Protein AF-A0A5B0A550-F1 (afdb_monomer)

Solvent-accessible surface area (backbone atoms only — not comparable to full-atom values): 9489 Å² total; per-residue (Å²): 142,71,68,70,66,57,58,54,54,56,56,54,56,52,50,54,55,54,54,53,53,52,53,54,52,48,53,54,50,54,57,48,48,57,53,50,55,49,51,52,53,46,51,54,51,19,51,55,29,48,53,50,26,42,51,37,37,52,54,30,40,52,44,47,50,51,39,72,75,40,79,85,51,73,84,55,48,62,58,53,34,54,57,33,48,55,51,24,55,57,27,56,73,65,29,66,99,39,64,72,57,47,58,57,47,49,54,39,53,49,61,60,51,62,69,70,78,70,80,76,79,88,53,70,69,59,55,52,50,44,40,52,40,36,50,50,48,41,52,43,48,53,30,55,76,68,68,47,95,63,70,72,79,79,53,71,68,57,52,51,51,50,52,62,52,62,79,73,112

Mean predicted aligned error: 11.02 Å

Nearest PDB structures (foldseek):
  7ah0-assembly1_A  TM=6.872E-01  e=2.443E-01  synthetic construct

pLDDT: mean 78.81, std 17.05, range [38.19, 97.44]

Structure (mmCIF, N/CA/C/O backbone):
data_AF-A0A5B0A550-F1
#
_entry.id   AF-A0A5B0A550-F1
#
loop_
_atom_site.group_PDB
_atom_site.id
_atom_site.type_symbol
_atom_site.label_atom_id
_atom_site.label_alt_id
_atom_site.label_comp_id
_atom_site.label_asym_id
_atom_site.label_entity_id
_atom_site.label_seq_id
_atom_site.pdbx_PDB_ins_code
_atom_site.Cartn_x
_atom_site.Cartn_y
_atom_site.Cartn_z
_atom_site.occupancy
_atom_site.B_iso_or_equiv
_atom_site.auth_seq_id
_atom_site.auth_comp_id
_atom_site.auth_asym_id
_atom_site.auth_atom_id
_atom_site.pdbx_PDB_model_num
ATOM 1 N N . MET A 1 1 ? -41.814 17.651 70.305 1.00 48.84 1 MET A N 1
ATOM 2 C CA . MET A 1 1 ? -40.562 16.936 69.970 1.00 48.84 1 MET A CA 1
ATOM 3 C C . MET A 1 1 ? -40.967 15.713 69.176 1.00 48.84 1 MET A C 1
ATOM 5 O O . MET A 1 1 ? -41.550 14.860 69.817 1.00 48.84 1 MET A O 1
ATOM 9 N N . ASN A 1 2 ? -40.813 15.695 67.841 1.00 50.19 2 ASN A N 1
ATOM 10 C CA . ASN A 1 2 ? -40.713 14.474 67.004 1.00 50.19 2 ASN A CA 1
ATOM 11 C C . ASN A 1 2 ? -40.628 14.738 65.480 1.00 50.19 2 ASN A C 1
ATOM 13 O O . ASN A 1 2 ? -40.361 13.797 64.748 1.00 50.19 2 ASN A O 1
ATOM 17 N N . ASP A 1 3 ? -40.727 15.981 64.987 1.00 48.59 3 ASP A N 1
ATOM 18 C CA . ASP A 1 3 ? -40.627 16.231 63.528 1.00 48.59 3 ASP A CA 1
ATOM 19 C C . ASP A 1 3 ? -39.198 16.544 63.037 1.00 48.59 3 ASP A C 1
ATOM 21 O O . ASP A 1 3 ? -38.826 16.244 61.904 1.00 48.59 3 ASP A O 1
ATOM 25 N N . VAL A 1 4 ? -38.344 17.077 63.917 1.00 53.47 4 VAL A N 1
ATOM 26 C CA . VAL A 1 4 ? -36.964 17.487 63.579 1.00 53.47 4 VAL A CA 1
ATOM 27 C C . VAL A 1 4 ? -36.023 16.285 63.391 1.00 53.47 4 VAL A C 1
ATOM 29 O O . VAL A 1 4 ? -35.093 16.341 62.590 1.00 53.47 4 VAL A O 1
ATOM 32 N N . VAL A 1 5 ? -36.282 15.168 64.081 1.00 51.69 5 VAL A N 1
ATOM 33 C CA . VAL A 1 5 ? -35.451 13.949 64.000 1.00 51.69 5 VAL A CA 1
ATOM 34 C C . VAL A 1 5 ? -35.754 13.146 62.728 1.00 51.69 5 VAL A C 1
ATOM 36 O O . VAL A 1 5 ? -34.846 12.562 62.141 1.00 51.69 5 VAL A O 1
ATOM 39 N N . ALA A 1 6 ? -36.999 13.178 62.240 1.00 47.59 6 ALA A N 1
ATOM 40 C CA . ALA A 1 6 ? -37.381 12.527 60.987 1.00 47.59 6 ALA A CA 1
ATOM 41 C C . ALA A 1 6 ? -36.780 13.246 59.764 1.00 47.59 6 ALA A C 1
ATOM 43 O O . ALA A 1 6 ? -36.232 12.594 58.877 1.00 47.59 6 ALA A O 1
ATOM 44 N N . ALA A 1 7 ? -36.790 14.584 59.747 1.00 47.97 7 ALA A N 1
ATOM 45 C CA . ALA A 1 7 ? -36.219 15.375 58.653 1.00 47.97 7 ALA A CA 1
ATOM 46 C C . ALA A 1 7 ? -34.688 15.210 58.514 1.00 47.97 7 ALA A C 1
ATOM 48 O O . ALA A 1 7 ? -34.164 15.193 57.399 1.00 47.97 7 ALA A O 1
ATOM 49 N N . GLY A 1 8 ? -33.972 15.020 59.630 1.00 38.19 8 GLY A N 1
ATOM 50 C CA . GLY A 1 8 ? -32.523 14.787 59.630 1.00 38.19 8 GLY A CA 1
ATOM 51 C C . GLY A 1 8 ? -32.102 13.439 59.029 1.00 38.19 8 GLY A C 1
ATOM 52 O O . GLY A 1 8 ? -31.045 13.351 58.405 1.00 38.19 8 GLY A O 1
ATOM 53 N N . LEU A 1 9 ? -32.934 12.397 59.147 1.00 41.84 9 LEU A N 1
ATOM 54 C CA . LEU A 1 9 ? -32.617 11.057 58.637 1.00 41.84 9 LEU A CA 1
ATOM 55 C C . LEU A 1 9 ? -32.775 10.953 57.108 1.00 41.84 9 LEU A C 1
ATOM 57 O O . LEU A 1 9 ? -31.975 10.290 56.445 1.00 41.84 9 LEU A O 1
ATOM 61 N N . PHE A 1 10 ? -33.758 11.655 56.533 1.00 45.47 10 PHE A N 1
ATOM 62 C CA . PHE A 1 10 ? -33.956 11.710 55.078 1.00 45.47 10 PHE A CA 1
ATOM 63 C C . PHE A 1 10 ? -32.854 12.507 54.360 1.00 45.47 10 PHE A C 1
ATOM 65 O O . PHE A 1 10 ? -32.460 12.142 53.251 1.00 45.47 10 PHE A O 1
ATOM 72 N N . GLY A 1 11 ? -32.290 13.536 55.007 1.00 41.47 11 GLY A N 1
ATOM 73 C CA . GLY A 1 11 ? -31.162 14.304 54.464 1.00 41.47 11 GLY A CA 1
ATOM 74 C C . GLY A 1 11 ? -29.860 13.498 54.355 1.00 41.47 11 GLY A C 1
ATOM 75 O O . GLY A 1 11 ? -29.132 13.625 53.371 1.00 41.47 11 GLY A O 1
ATOM 76 N N . VAL A 1 12 ? -29.587 12.612 55.319 1.00 45.38 12 VAL A N 1
ATOM 77 C CA . VAL A 1 12 ? -28.375 11.770 55.323 1.00 45.38 12 VAL A CA 1
ATOM 78 C C . VAL A 1 12 ? -28.505 10.586 54.355 1.00 45.38 12 VAL A C 1
ATOM 80 O O . VAL A 1 12 ? -27.552 10.271 53.644 1.00 45.38 12 VAL A O 1
ATOM 83 N N . ALA A 1 13 ? -29.691 9.976 54.243 1.00 43.97 13 ALA A N 1
ATOM 84 C CA . ALA A 1 13 ? -29.942 8.897 53.282 1.00 43.97 13 ALA A CA 1
ATOM 85 C C . ALA A 1 13 ? -29.844 9.370 51.815 1.00 43.97 13 ALA A C 1
ATOM 87 O O . ALA A 1 13 ? -29.289 8.663 50.971 1.00 43.97 13 ALA A O 1
ATOM 88 N N . GLY A 1 14 ? -30.306 10.592 51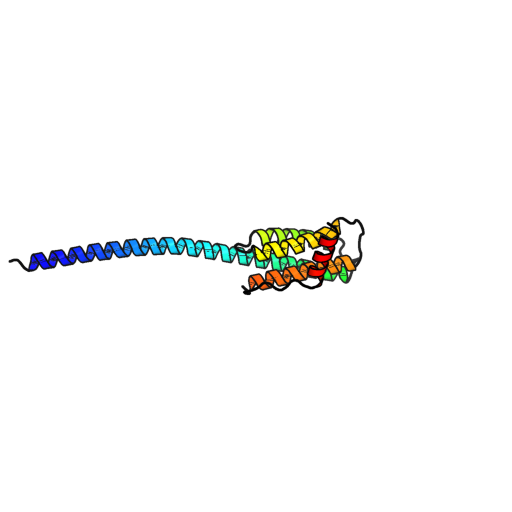.516 1.00 43.22 14 GLY A N 1
ATOM 89 C CA . GLY A 1 14 ? -30.155 11.207 50.192 1.00 43.22 14 GLY A CA 1
ATOM 90 C C . GLY A 1 14 ? -28.698 11.519 49.822 1.00 43.22 14 GLY A C 1
ATOM 91 O O . GLY A 1 14 ? -28.293 11.309 48.678 1.00 43.22 14 GLY A O 1
ATOM 92 N N . ALA A 1 15 ? -27.879 11.944 50.792 1.00 49.53 15 ALA A N 1
ATOM 93 C CA . ALA A 1 15 ? -26.464 12.252 50.572 1.00 49.53 15 ALA A CA 1
ATOM 94 C C . ALA A 1 15 ? -25.610 11.000 50.283 1.00 49.53 15 ALA A C 1
ATOM 96 O O . ALA A 1 15 ? -24.727 11.038 49.426 1.00 49.53 15 ALA A O 1
ATOM 97 N N . VAL A 1 16 ? -25.903 9.869 50.937 1.00 49.09 16 VAL A N 1
ATOM 98 C CA . VAL A 1 16 ? -25.191 8.595 50.711 1.00 49.09 16 VAL A CA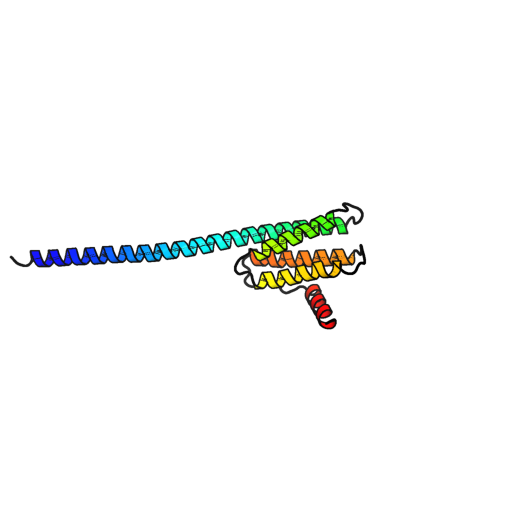 1
ATOM 99 C C . VAL A 1 16 ? -25.537 7.987 49.344 1.00 49.09 16 VAL A C 1
ATOM 101 O O . VAL A 1 16 ? -24.646 7.502 48.644 1.0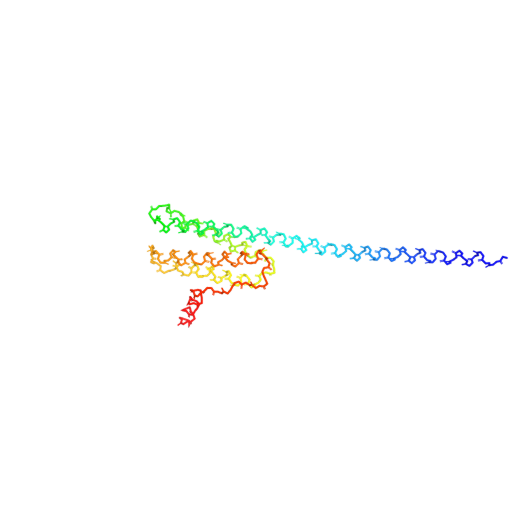0 49.09 16 VAL A O 1
ATOM 104 N N . LEU A 1 17 ? -26.800 8.075 48.910 1.00 47.72 17 LEU A N 1
ATOM 105 C CA . LEU A 1 17 ? -27.216 7.631 47.572 1.00 47.72 17 LEU A CA 1
ATOM 106 C C . LEU A 1 17 ? -26.649 8.527 46.453 1.00 47.72 17 LEU A C 1
ATOM 108 O O . LEU A 1 17 ? -26.235 8.015 45.412 1.00 47.72 17 LEU A O 1
ATOM 112 N N . GLY A 1 18 ? -26.545 9.842 46.681 1.00 48.12 18 GLY A N 1
ATOM 113 C CA . GLY A 1 18 ? -25.917 10.783 45.744 1.00 48.12 18 GLY A CA 1
ATOM 114 C C . GLY A 1 18 ? -24.403 10.579 45.579 1.00 48.12 18 GLY A C 1
ATOM 115 O O . GLY A 1 18 ? -23.890 10.636 44.457 1.00 48.12 18 GLY A O 1
ATOM 116 N N . ALA A 1 19 ? -23.690 10.274 46.670 1.00 48.78 19 ALA A N 1
ATOM 117 C CA . ALA A 1 19 ? -22.255 9.970 46.645 1.00 48.78 19 ALA A CA 1
ATOM 118 C C . ALA A 1 19 ? -21.946 8.593 46.019 1.00 48.78 19 ALA A C 1
ATOM 120 O O . ALA A 1 19 ? -20.962 8.440 45.297 1.00 48.78 19 ALA A O 1
ATOM 121 N N . GLY A 1 20 ? -22.803 7.588 46.234 1.00 45.81 20 GLY A N 1
ATOM 122 C CA . GLY A 1 20 ? -22.639 6.260 45.630 1.00 45.81 20 GLY A CA 1
ATOM 123 C C . GLY A 1 20 ? -22.806 6.263 44.105 1.00 45.81 20 GLY A C 1
ATOM 124 O O . GLY A 1 20 ? -22.021 5.635 43.391 1.00 45.81 20 GLY A O 1
ATOM 125 N N . LEU A 1 21 ? -23.778 7.021 43.583 1.00 50.12 21 LEU A N 1
ATOM 126 C CA . LEU A 1 21 ? -24.025 7.137 42.139 1.00 50.12 21 LEU A CA 1
ATOM 127 C C . LEU A 1 21 ? -22.905 7.879 41.391 1.00 50.12 21 LEU A C 1
ATOM 129 O O . LEU A 1 21 ? -22.571 7.503 40.266 1.00 50.12 21 LEU A O 1
ATOM 133 N N . THR A 1 22 ? -22.275 8.882 42.008 1.00 56.75 22 THR A N 1
ATOM 134 C CA . THR A 1 22 ? -21.139 9.607 41.405 1.00 56.75 22 THR A CA 1
ATOM 135 C C . THR A 1 22 ? -19.883 8.741 41.307 1.00 56.75 22 THR A C 1
ATOM 137 O O . THR A 1 22 ? -19.179 8.802 40.298 1.00 56.75 22 THR A O 1
ATOM 140 N N . VAL A 1 23 ? -19.631 7.865 42.285 1.00 57.31 23 VAL A N 1
ATOM 141 C CA . VAL A 1 23 ? -18.500 6.920 42.235 1.00 57.31 23 VAL A CA 1
ATOM 142 C C . VAL A 1 23 ? -18.707 5.856 41.151 1.00 57.31 23 VAL A C 1
ATOM 144 O O . VAL A 1 23 ? -17.784 5.570 40.387 1.00 57.31 23 VAL A O 1
ATOM 147 N N . VAL A 1 24 ? -19.919 5.306 41.010 1.00 55.22 24 VAL A N 1
ATOM 148 C CA . VAL A 1 24 ? -20.226 4.318 39.956 1.00 55.22 24 VAL A CA 1
ATOM 149 C C . VAL A 1 24 ? -20.176 4.953 38.561 1.00 55.22 24 VAL A C 1
ATOM 151 O O . VAL A 1 24 ? -19.574 4.374 37.653 1.00 55.22 24 VAL A O 1
ATOM 154 N N . GLY A 1 25 ? -20.722 6.163 38.396 1.00 55.97 25 GLY A N 1
ATOM 155 C CA . GLY A 1 25 ? -20.625 6.927 37.148 1.00 55.97 25 GLY A CA 1
ATOM 156 C C . GLY A 1 25 ? -19.174 7.221 36.755 1.00 55.97 25 GLY A C 1
ATOM 157 O O . GLY A 1 25 ? -18.780 6.965 35.617 1.00 55.97 25 GLY A O 1
ATOM 158 N N . GLY A 1 26 ? -18.348 7.640 37.720 1.00 58.12 26 GLY A N 1
ATOM 159 C CA . GLY A 1 26 ? -16.919 7.880 37.518 1.00 58.12 26 GLY A CA 1
ATOM 160 C C . GLY A 1 26 ? -16.154 6.629 37.081 1.00 58.12 26 GLY A C 1
ATOM 161 O O . GLY A 1 26 ? -15.371 6.696 36.140 1.00 58.12 26 GLY A O 1
ATOM 162 N N . VAL A 1 27 ? -16.413 5.462 37.683 1.00 59.69 27 VAL A N 1
ATOM 163 C CA . VAL A 1 27 ? -15.739 4.198 37.318 1.00 59.69 27 VAL A CA 1
ATOM 164 C C . VAL A 1 27 ? -16.136 3.711 35.920 1.00 59.69 27 VAL A C 1
ATOM 166 O O . VAL A 1 27 ? -15.282 3.218 35.177 1.00 59.69 27 VAL A O 1
ATOM 169 N N . VAL A 1 28 ? -17.406 3.855 35.530 1.00 60.75 28 VAL A N 1
ATOM 170 C CA . VAL A 1 28 ? -17.873 3.508 34.175 1.00 60.75 28 VAL A CA 1
ATOM 171 C C . VAL A 1 28 ? -17.258 4.449 33.138 1.00 60.75 28 VAL A C 1
ATOM 173 O O . VAL A 1 28 ? -16.761 3.990 32.107 1.00 60.75 28 VAL A O 1
ATOM 176 N N . GLN A 1 29 ? -17.201 5.746 33.440 1.00 57.72 29 GLN A N 1
ATOM 177 C CA . GLN A 1 29 ? -16.613 6.757 32.566 1.00 57.72 29 GLN A CA 1
ATOM 178 C C . GLN A 1 29 ? -15.091 6.583 32.428 1.00 57.72 29 GLN A C 1
ATOM 180 O O . GLN A 1 29 ? -14.575 6.613 31.313 1.00 57.72 29 GLN A O 1
ATOM 185 N N . TYR A 1 30 ? -14.379 6.277 33.517 1.00 59.88 30 TYR A N 1
ATOM 186 C CA . TYR A 1 30 ? -12.932 6.018 33.501 1.00 59.88 30 TYR A CA 1
ATOM 187 C C . TYR A 1 30 ? -12.581 4.743 32.715 1.00 59.88 30 TYR A C 1
ATOM 189 O O . TYR A 1 30 ? -11.615 4.705 31.950 1.00 59.88 30 TYR A O 1
ATOM 197 N N . ARG A 1 31 ? -13.404 3.690 32.839 1.00 63.88 31 ARG A N 1
ATOM 198 C CA . ARG A 1 31 ? -13.250 2.451 32.054 1.00 63.88 31 ARG A CA 1
ATOM 199 C C . ARG A 1 31 ? -13.569 2.649 30.571 1.00 63.88 31 ARG A C 1
ATOM 201 O O . ARG A 1 31 ? -12.919 2.024 29.733 1.00 63.88 31 ARG A O 1
ATOM 208 N N . GLY A 1 32 ? -14.533 3.509 30.242 1.00 63.62 32 GLY A N 1
ATOM 209 C CA . GLY A 1 32 ? -14.847 3.898 28.865 1.00 63.62 32 GLY A CA 1
ATOM 210 C C . GLY A 1 32 ? -13.723 4.709 28.216 1.00 63.62 32 GLY A C 1
ATOM 211 O O . GLY A 1 32 ? -13.292 4.384 27.110 1.00 63.62 32 GLY A O 1
ATOM 212 N N . GLN A 1 33 ? -13.175 5.687 28.942 1.00 68.06 33 GLN A N 1
ATOM 213 C CA . GLN A 1 33 ? -12.071 6.534 28.476 1.00 68.06 33 GLN A CA 1
ATOM 214 C C . GLN A 1 33 ? -10.809 5.728 28.152 1.00 68.06 33 GLN A C 1
ATOM 216 O O . GLN A 1 33 ? -10.179 5.968 27.126 1.00 68.06 33 GLN A O 1
ATOM 221 N N . GLY A 1 34 ? -10.467 4.719 28.961 1.00 70.56 34 GLY A N 1
ATOM 222 C CA . GLY A 1 34 ? -9.321 3.849 28.674 1.00 70.56 34 GLY A CA 1
ATOM 223 C C . GLY A 1 34 ? -9.460 3.056 27.366 1.00 70.56 34 GLY A C 1
ATOM 224 O O . GLY A 1 34 ? -8.478 2.869 26.646 1.00 70.56 34 GLY A O 1
ATOM 225 N N . LYS A 1 35 ? -10.680 2.615 27.024 1.00 74.50 35 LYS A N 1
ATOM 226 C CA . LYS A 1 35 ? -10.958 1.912 25.759 1.00 74.50 35 LYS A CA 1
ATOM 227 C C . LYS A 1 35 ? -10.916 2.860 24.563 1.00 74.50 35 LYS A C 1
ATOM 229 O O . LYS A 1 35 ? -10.287 2.520 23.566 1.00 74.50 35 LYS A O 1
ATOM 234 N N . MET A 1 36 ? -11.516 4.044 24.688 1.00 74.12 36 MET A N 1
ATOM 235 C CA . MET A 1 36 ? -11.479 5.078 23.648 1.00 74.12 36 MET A CA 1
ATOM 236 C C . MET A 1 36 ? -10.046 5.541 23.370 1.00 74.12 36 MET A C 1
ATOM 238 O O . MET A 1 36 ? -9.629 5.537 22.221 1.00 74.12 36 MET A O 1
ATOM 242 N N . ALA A 1 37 ? -9.246 5.801 24.408 1.00 80.69 37 ALA A N 1
ATOM 243 C CA . ALA A 1 37 ? -7.844 6.186 24.246 1.00 80.69 37 ALA A CA 1
ATOM 244 C C . ALA A 1 37 ? -6.999 5.084 23.585 1.00 80.69 37 ALA A C 1
ATOM 246 O O . ALA A 1 37 ? -6.050 5.373 22.860 1.00 80.69 37 ALA A O 1
ATOM 247 N N . LYS A 1 38 ? -7.311 3.802 23.826 1.00 81.56 38 LYS A N 1
ATOM 248 C CA . LYS A 1 38 ? -6.644 2.694 23.129 1.00 81.56 38 LYS A CA 1
ATOM 249 C C . LYS A 1 38 ? -7.046 2.641 21.654 1.00 81.56 38 LYS A C 1
ATOM 251 O O . LYS A 1 38 ? -6.156 2.477 20.824 1.00 81.56 38 LYS A O 1
ATOM 256 N N . ALA A 1 39 ? -8.335 2.790 21.353 1.00 79.56 39 ALA A N 1
ATOM 257 C CA . ALA A 1 39 ? -8.849 2.807 19.985 1.00 79.56 39 ALA A CA 1
ATOM 258 C C . ALA A 1 39 ? -8.272 3.986 19.187 1.00 79.56 39 ALA A C 1
ATOM 260 O O . ALA A 1 39 ? -7.731 3.783 18.109 1.00 79.56 39 ALA A O 1
ATOM 261 N N . GLU A 1 40 ? -8.257 5.186 19.766 1.00 83.06 40 GLU A N 1
ATOM 262 C CA . GLU A 1 40 ? -7.661 6.382 19.162 1.00 83.06 40 GLU A CA 1
ATOM 263 C C . GLU A 1 40 ? -6.159 6.197 18.903 1.00 83.06 40 GLU A C 1
ATOM 265 O O . GLU A 1 40 ? -5.664 6.474 17.816 1.00 83.06 40 GLU A O 1
ATOM 270 N N . ARG A 1 41 ? -5.414 5.629 19.862 1.00 82.31 41 ARG A N 1
ATOM 271 C CA . ARG A 1 41 ? -3.993 5.301 19.648 1.00 82.31 41 ARG A CA 1
ATOM 272 C C . ARG A 1 41 ? -3.788 4.269 18.540 1.00 82.31 41 ARG A C 1
ATOM 274 O O . ARG A 1 41 ? -2.750 4.307 17.885 1.00 82.31 41 ARG A O 1
ATOM 281 N N . GLN A 1 42 ? -4.702 3.313 18.385 1.00 85.50 42 GLN A N 1
ATOM 282 C CA . GLN A 1 42 ? -4.636 2.316 17.318 1.00 85.50 42 GLN A CA 1
ATOM 283 C C . GLN A 1 42 ? -4.936 2.950 15.959 1.00 85.50 42 GLN A C 1
ATOM 285 O O . GLN A 1 42 ? -4.155 2.718 15.040 1.00 85.50 42 GLN A O 1
ATOM 290 N N . ASP A 1 43 ? -5.962 3.798 15.865 1.00 84.25 43 ASP A N 1
ATOM 291 C CA . ASP A 1 43 ? -6.299 4.546 14.646 1.00 84.25 43 ASP A CA 1
ATOM 292 C C . ASP A 1 43 ? -5.127 5.426 14.201 1.00 84.25 43 ASP A C 1
ATOM 294 O O . ASP A 1 43 ? -4.620 5.276 13.091 1.00 84.25 43 ASP A O 1
ATOM 298 N N . THR A 1 44 ? -4.582 6.244 15.109 1.00 87.56 44 THR A N 1
ATOM 299 C CA . THR A 1 44 ? -3.430 7.106 14.808 1.00 87.56 44 THR A CA 1
ATOM 300 C C . THR A 1 44 ? -2.227 6.298 14.327 1.00 87.56 44 THR A C 1
ATOM 302 O O . THR A 1 44 ? -1.596 6.655 13.335 1.00 87.56 44 THR A O 1
ATOM 305 N N . ARG A 1 45 ? -1.909 5.173 14.985 1.00 85.50 45 ARG A N 1
A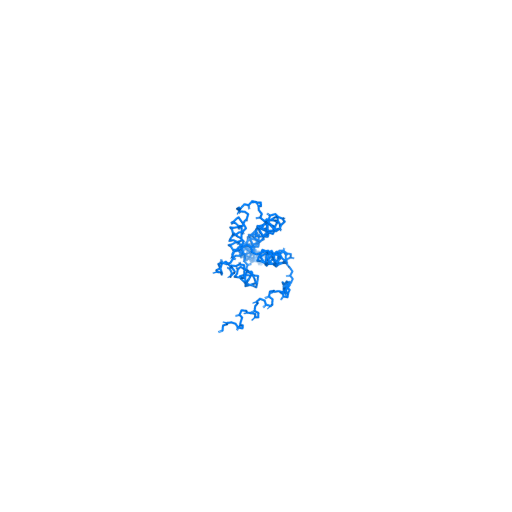TOM 306 C CA . ARG A 1 45 ? -0.816 4.287 14.542 1.00 85.50 45 ARG A CA 1
ATOM 307 C C . ARG A 1 45 ? -1.091 3.688 13.164 1.00 85.50 45 ARG A C 1
ATOM 309 O O . ARG A 1 45 ? -0.165 3.601 12.363 1.00 85.50 45 ARG A O 1
ATOM 316 N N . GLY A 1 46 ? -2.335 3.290 12.902 1.00 88.25 46 GLY A N 1
ATOM 317 C CA . GLY A 1 46 ? -2.781 2.772 11.613 1.00 88.25 46 GLY A CA 1
ATOM 318 C C . GLY A 1 46 ? -2.612 3.789 10.493 1.00 88.25 46 GLY A C 1
ATOM 319 O O . GLY A 1 46 ? -1.980 3.481 9.485 1.00 88.25 46 GLY A O 1
ATOM 320 N N . LYS A 1 47 ? -3.086 5.019 10.707 1.00 91.44 47 LYS A N 1
ATOM 321 C CA . LYS A 1 47 ? -2.967 6.126 9.751 1.00 91.44 47 LYS A CA 1
ATOM 322 C C . LYS A 1 47 ? -1.513 6.480 9.475 1.00 91.44 47 LYS A C 1
ATOM 324 O O . LYS A 1 47 ? -1.112 6.491 8.318 1.00 91.44 47 LYS A O 1
ATOM 329 N N . THR A 1 48 ? -0.680 6.623 10.509 1.00 93.12 48 THR A N 1
ATOM 330 C CA . THR A 1 48 ? 0.762 6.868 10.325 1.00 93.12 48 THR A CA 1
ATOM 331 C C . THR A 1 48 ? 1.452 5.740 9.547 1.00 93.12 48 THR A C 1
ATOM 333 O O . THR A 1 48 ? 2.295 6.002 8.687 1.00 93.12 48 THR A O 1
ATOM 336 N N . ALA A 1 49 ? 1.112 4.476 9.821 1.00 93.00 49 ALA A N 1
ATOM 337 C CA . ALA A 1 49 ? 1.655 3.344 9.071 1.00 93.00 49 ALA A CA 1
ATOM 338 C C . ALA A 1 49 ? 1.198 3.359 7.603 1.00 93.00 49 ALA A C 1
ATOM 340 O O . ALA A 1 49 ? 2.020 3.152 6.709 1.00 93.00 49 ALA A O 1
ATOM 341 N N . GLY A 1 50 ? -0.080 3.653 7.354 1.00 94.62 50 GLY A N 1
ATOM 342 C CA . GLY A 1 50 ? -0.642 3.780 6.011 1.00 94.62 50 GLY A CA 1
ATOM 343 C C . GLY A 1 50 ? -0.031 4.936 5.216 1.00 94.62 50 GLY A C 1
ATOM 344 O O . GLY A 1 50 ? 0.354 4.738 4.068 1.00 94.62 50 GLY A O 1
ATOM 345 N N . GLU A 1 51 ? 0.140 6.114 5.820 1.00 95.50 51 GLU A N 1
ATOM 346 C CA . GLU A 1 51 ? 0.791 7.278 5.200 1.00 95.50 51 GLU A CA 1
ATOM 347 C C . GLU A 1 51 ? 2.240 6.975 4.816 1.00 95.50 51 GLU A C 1
ATOM 349 O O . GLU A 1 51 ? 2.684 7.282 3.708 1.00 95.50 51 GLU A O 1
ATOM 354 N N . LYS A 1 52 ? 2.983 6.314 5.712 1.00 94.75 52 LYS A N 1
ATOM 355 C CA . LYS A 1 52 ? 4.348 5.872 5.423 1.00 94.75 52 LYS A CA 1
ATOM 356 C C . LYS A 1 52 ? 4.379 4.882 4.257 1.00 94.75 52 LYS A C 1
ATOM 358 O O . LYS A 1 52 ? 5.176 5.056 3.339 1.00 94.75 52 LYS A O 1
ATOM 363 N N . ALA A 1 53 ? 3.500 3.880 4.273 1.00 95.75 53 ALA A N 1
ATOM 364 C CA . ALA A 1 53 ? 3.382 2.900 3.196 1.00 95.75 53 ALA A CA 1
ATOM 365 C C . ALA A 1 53 ? 3.037 3.571 1.854 1.00 95.75 53 ALA A C 1
ATOM 367 O O . ALA A 1 53 ? 3.621 3.245 0.821 1.00 95.75 53 ALA A O 1
ATOM 368 N N . LEU A 1 54 ? 2.134 4.554 1.867 1.00 96.19 54 LEU A N 1
ATOM 369 C CA . LEU A 1 54 ? 1.764 5.328 0.686 1.00 96.19 54 LEU A CA 1
ATOM 370 C C . LEU A 1 54 ? 2.958 6.124 0.135 1.00 96.19 54 LEU A C 1
ATOM 372 O O . LEU A 1 54 ? 3.205 6.097 -1.071 1.00 96.19 54 LEU A O 1
ATOM 376 N N . ASN A 1 55 ? 3.732 6.777 1.003 1.00 95.44 55 ASN A N 1
ATOM 377 C CA . ASN A 1 55 ? 4.932 7.518 0.604 1.00 95.44 55 ASN A CA 1
ATOM 378 C C . ASN A 1 55 ? 6.011 6.603 0.003 1.00 95.44 55 ASN A C 1
ATOM 380 O O . ASN A 1 55 ? 6.616 6.943 -1.019 1.00 95.44 55 ASN A O 1
ATOM 384 N N . ASP A 1 56 ? 6.222 5.422 0.588 1.00 93.62 56 ASP A N 1
ATOM 385 C CA . ASP A 1 56 ? 7.162 4.427 0.065 1.00 93.62 56 ASP A CA 1
ATOM 386 C C . ASP A 1 56 ? 6.709 3.906 -1.318 1.00 93.62 56 ASP A C 1
ATOM 388 O O . ASP A 1 56 ? 7.529 3.768 -2.234 1.00 93.62 56 ASP A O 1
ATOM 392 N N . LEU A 1 57 ? 5.402 3.696 -1.535 1.00 95.12 57 LEU A N 1
ATOM 393 C CA . LEU A 1 57 ? 4.858 3.339 -2.854 1.00 95.12 57 LEU A CA 1
ATOM 394 C C . LEU A 1 57 ? 5.008 4.459 -3.887 1.00 95.12 57 LEU A C 1
ATOM 396 O O . LEU A 1 57 ? 5.371 4.184 -5.030 1.00 95.12 57 LEU A O 1
ATOM 400 N N . ILE A 1 58 ? 4.748 5.713 -3.513 1.00 94.62 58 ILE A N 1
ATOM 401 C CA . ILE A 1 58 ? 4.927 6.872 -4.400 1.00 94.62 58 ILE A CA 1
ATOM 402 C C . ILE A 1 58 ? 6.392 6.986 -4.826 1.00 94.62 58 ILE A C 1
ATOM 404 O O . ILE A 1 58 ? 6.682 7.076 -6.017 1.00 94.62 58 ILE A O 1
ATOM 408 N N . THR A 1 59 ? 7.313 6.865 -3.871 1.00 90.94 59 THR A N 1
ATOM 409 C CA . THR A 1 59 ? 8.756 6.855 -4.143 1.00 90.94 59 THR A CA 1
ATOM 410 C C . THR A 1 59 ? 9.129 5.715 -5.092 1.00 90.94 59 THR A C 1
ATOM 412 O O . THR A 1 59 ? 9.879 5.908 -6.046 1.00 90.94 59 THR A O 1
ATOM 415 N N . THR A 1 60 ? 8.564 4.524 -4.878 1.00 91.25 60 THR A N 1
ATOM 416 C CA . THR A 1 60 ? 8.773 3.363 -5.754 1.00 91.25 60 THR A CA 1
ATOM 417 C C . THR A 1 60 ? 8.259 3.624 -7.170 1.00 91.25 60 THR A C 1
ATOM 419 O O . THR A 1 60 ? 8.951 3.329 -8.143 1.00 91.25 60 THR A O 1
ATOM 422 N N . ARG A 1 61 ? 7.059 4.201 -7.308 1.00 93.56 61 ARG A N 1
ATOM 423 C CA . ARG A 1 61 ? 6.460 4.573 -8.597 1.00 93.56 61 ARG A CA 1
ATOM 424 C C . ARG A 1 61 ? 7.365 5.526 -9.365 1.00 93.56 61 ARG A C 1
ATOM 426 O O . ARG A 1 61 ? 7.550 5.344 -10.565 1.00 93.56 61 ARG A O 1
ATOM 433 N N . ASP A 1 62 ? 7.890 6.537 -8.687 1.00 91.56 62 ASP A N 1
ATOM 434 C CA . ASP A 1 62 ? 8.683 7.583 -9.324 1.00 91.56 62 ASP A CA 1
ATOM 435 C C . ASP A 1 62 ? 10.044 7.035 -9.779 1.00 91.56 62 ASP A C 1
ATOM 437 O O . ASP A 1 62 ? 10.404 7.230 -10.937 1.00 91.56 62 ASP A O 1
ATOM 441 N N . LYS A 1 63 ? 10.694 6.186 -8.970 1.00 87.56 63 LYS A N 1
ATOM 442 C CA . LYS A 1 63 ? 11.898 5.435 -9.383 1.00 87.56 63 LYS A CA 1
ATOM 443 C C . LYS A 1 63 ? 11.648 4.499 -10.566 1.00 87.56 63 LYS A C 1
ATOM 445 O O . LYS A 1 63 ? 12.474 4.391 -11.465 1.00 87.56 63 LYS A O 1
ATOM 450 N N . LEU A 1 64 ? 10.502 3.811 -10.592 1.00 87.75 64 LEU A N 1
ATOM 451 C CA . LEU A 1 64 ? 10.134 2.950 -11.722 1.00 87.75 64 LEU A CA 1
ATOM 452 C C . LEU A 1 64 ? 9.885 3.758 -13.002 1.00 87.75 64 LEU A C 1
ATOM 454 O O . LEU A 1 64 ? 10.219 3.285 -14.084 1.00 87.75 64 LEU A O 1
ATOM 458 N N . LYS A 1 65 ? 9.304 4.960 -12.895 1.00 90.12 65 LYS A N 1
ATOM 459 C CA . LYS A 1 65 ? 9.120 5.868 -14.037 1.00 90.12 65 LYS A CA 1
ATOM 460 C C . LYS A 1 65 ? 10.447 6.399 -14.561 1.00 90.12 65 LYS A C 1
ATOM 462 O O . LYS A 1 65 ? 10.627 6.430 -15.771 1.00 90.12 65 LYS A O 1
ATOM 467 N N . GLU A 1 66 ? 11.346 6.793 -13.666 1.00 87.25 66 GLU A N 1
ATOM 468 C CA . GLU A 1 66 ? 12.693 7.244 -14.014 1.00 87.25 66 GLU A CA 1
ATOM 469 C C . GLU A 1 66 ? 13.459 6.145 -14.753 1.00 87.25 66 GLU A C 1
ATOM 471 O O . GLU A 1 66 ? 13.916 6.362 -15.870 1.00 87.25 66 GLU A O 1
ATOM 476 N N . TYR A 1 67 ? 13.458 4.924 -14.214 1.00 83.69 67 TYR A N 1
ATOM 477 C CA . TYR A 1 67 ? 14.059 3.769 -14.880 1.00 83.69 67 TYR A CA 1
ATOM 478 C C . TYR A 1 67 ? 13.428 3.466 -16.251 1.00 83.69 67 TYR A C 1
ATOM 480 O O . TYR A 1 67 ? 14.115 3.089 -17.192 1.00 83.69 67 TYR A O 1
ATOM 488 N N . LEU A 1 68 ? 12.104 3.594 -16.387 1.00 84.75 68 LEU A N 1
ATOM 489 C CA . LEU A 1 68 ? 11.429 3.398 -17.676 1.00 84.75 68 LEU A CA 1
ATOM 490 C C . LEU A 1 68 ? 11.801 4.469 -18.711 1.00 84.75 68 LEU A C 1
ATOM 492 O O . LEU A 1 68 ? 11.719 4.187 -19.906 1.00 84.75 68 LEU A O 1
ATOM 496 N N . ALA A 1 69 ? 12.155 5.675 -18.264 1.00 87.56 69 ALA A N 1
ATOM 497 C CA . ALA A 1 69 ? 12.600 6.764 -19.124 1.00 87.56 69 ALA A CA 1
ATOM 498 C C . ALA A 1 69 ? 14.076 6.614 -19.524 1.00 87.56 69 ALA A C 1
ATOM 500 O O . ALA A 1 69 ? 14.414 6.900 -20.670 1.00 87.56 69 ALA A O 1
ATOM 501 N N . ASP A 1 70 ? 14.919 6.130 -18.609 1.00 86.56 70 ASP A N 1
ATOM 502 C CA . ASP A 1 70 ? 16.342 5.871 -18.836 1.00 86.56 70 ASP A CA 1
ATOM 503 C C . ASP A 1 70 ? 16.781 4.527 -18.211 1.00 86.56 70 ASP A C 1
ATOM 505 O O . ASP A 1 70 ? 17.247 4.479 -17.066 1.00 86.56 70 ASP A O 1
ATOM 509 N N . PRO A 1 71 ? 16.627 3.403 -18.942 1.00 78.62 71 PRO A N 1
ATOM 510 C CA . PRO A 1 71 ? 16.969 2.072 -18.434 1.00 78.62 71 PRO A CA 1
ATOM 511 C C . PRO A 1 71 ? 18.467 1.839 -18.200 1.00 78.62 71 PRO A C 1
ATOM 513 O O . PRO A 1 71 ? 18.817 0.904 -17.470 1.00 78.62 71 PRO A O 1
ATOM 516 N N . ASP A 1 72 ? 19.323 2.646 -18.837 1.00 80.94 72 ASP A N 1
ATOM 517 C CA . ASP A 1 72 ? 20.785 2.607 -18.709 1.00 80.94 72 ASP A CA 1
ATOM 518 C C . ASP A 1 72 ? 21.299 3.551 -17.603 1.00 80.94 72 ASP A C 1
ATOM 520 O O . ASP A 1 72 ? 22.503 3.586 -17.337 1.00 80.94 72 ASP A O 1
ATOM 524 N N . GLY A 1 73 ? 20.385 4.278 -16.946 1.00 79.00 73 GLY A N 1
ATOM 525 C CA . GLY A 1 73 ? 20.638 5.154 -15.806 1.00 79.00 73 GLY A CA 1
A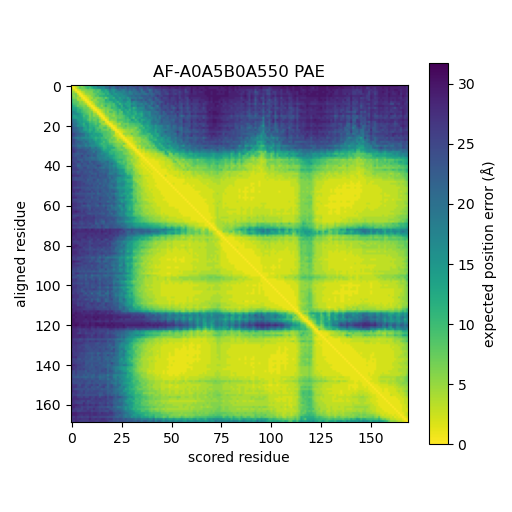TOM 526 C C . GLY A 1 73 ? 20.994 4.396 -14.521 1.00 79.00 73 GLY A C 1
ATOM 527 O O . GLY A 1 73 ? 21.775 3.445 -14.526 1.00 79.00 73 GLY A O 1
ATOM 528 N N . GLU A 1 74 ? 20.458 4.825 -13.374 1.00 76.44 74 GLU A N 1
ATOM 529 C CA . GLU A 1 74 ? 20.892 4.319 -12.064 1.00 76.44 74 GLU A CA 1
ATOM 530 C C . GLU A 1 74 ? 20.668 2.792 -11.906 1.00 76.44 74 GLU A C 1
ATOM 532 O O . GLU A 1 74 ? 19.525 2.345 -11.742 1.00 76.44 74 GLU A O 1
ATOM 537 N N . PRO A 1 75 ? 21.740 1.964 -11.876 1.00 68.69 75 PRO A N 1
ATOM 538 C CA . PRO A 1 75 ? 21.616 0.499 -11.887 1.00 68.69 75 PRO A CA 1
ATOM 539 C C . PRO A 1 75 ? 20.898 -0.060 -10.650 1.00 68.69 75 PRO A C 1
ATOM 541 O O . PRO A 1 75 ? 20.317 -1.149 -10.685 1.00 68.69 75 PRO A O 1
ATOM 544 N N . ASP A 1 76 ? 20.924 0.703 -9.557 1.00 79.69 76 ASP A N 1
ATOM 545 C CA . ASP A 1 76 ? 20.406 0.322 -8.247 1.00 79.69 76 ASP A CA 1
ATOM 546 C C . ASP A 1 76 ? 18.941 0.722 -8.017 1.00 79.69 76 ASP A C 1
ATOM 548 O O . ASP A 1 76 ? 18.335 0.245 -7.051 1.00 79.69 76 ASP A O 1
ATOM 552 N N . ALA A 1 77 ? 18.330 1.518 -8.905 1.00 75.19 77 ALA A N 1
ATOM 553 C CA . ALA A 1 77 ? 16.935 1.958 -8.773 1.00 75.19 77 ALA A CA 1
ATOM 554 C C . ALA A 1 77 ? 15.972 0.770 -8.596 1.00 75.19 77 ALA A C 1
ATOM 556 O O . ALA A 1 77 ? 15.031 0.810 -7.798 1.00 75.19 77 ALA A O 1
ATOM 557 N N . TRP A 1 78 ? 16.270 -0.338 -9.278 1.00 73.25 78 TRP A N 1
ATOM 558 C CA . TRP A 1 78 ? 15.541 -1.596 -9.165 1.00 73.25 78 TRP A CA 1
ATOM 559 C C . TRP A 1 78 ? 15.596 -2.206 -7.755 1.00 73.25 78 TRP A C 1
ATOM 561 O O . TRP A 1 78 ? 14.564 -2.583 -7.191 1.00 73.25 78 TRP A O 1
ATOM 571 N N . ARG A 1 79 ? 16.796 -2.308 -7.175 1.00 80.69 79 ARG A N 1
ATOM 572 C CA . ARG A 1 79 ? 16.995 -2.865 -5.831 1.00 80.69 79 ARG A CA 1
ATOM 573 C C . ARG A 1 79 ? 16.282 -2.006 -4.793 1.00 80.69 79 ARG A C 1
ATOM 575 O O . ARG A 1 79 ? 15.539 -2.530 -3.968 1.00 80.69 79 ARG A O 1
ATOM 582 N N . GLN A 1 80 ? 16.429 -0.689 -4.913 1.00 83.75 80 GLN A N 1
ATOM 583 C CA . GLN A 1 80 ? 15.786 0.275 -4.026 1.00 83.75 80 GLN A CA 1
ATOM 584 C C . GLN A 1 80 ? 14.248 0.204 -4.105 1.00 83.75 80 GLN A C 1
ATOM 586 O O . GLN A 1 80 ? 13.581 0.311 -3.078 1.00 83.75 80 GLN A O 1
ATOM 591 N N . ALA A 1 81 ? 13.673 -0.018 -5.295 1.00 84.00 81 ALA A N 1
ATOM 592 C CA . ALA A 1 81 ? 12.233 -0.229 -5.474 1.00 84.00 81 ALA A CA 1
ATOM 593 C C . ALA A 1 81 ? 11.737 -1.522 -4.797 1.00 84.00 81 ALA A C 1
ATOM 595 O O . ALA A 1 81 ? 10.672 -1.540 -4.182 1.00 84.00 81 ALA A O 1
ATOM 596 N N . GLY A 1 82 ? 12.515 -2.607 -4.881 1.00 83.19 82 GLY A N 1
ATOM 597 C CA . GLY A 1 82 ? 12.227 -3.850 -4.161 1.00 83.19 82 GLY A CA 1
ATOM 598 C C . GLY A 1 82 ? 12.260 -3.674 -2.640 1.00 83.19 82 GLY A C 1
ATOM 599 O O . GLY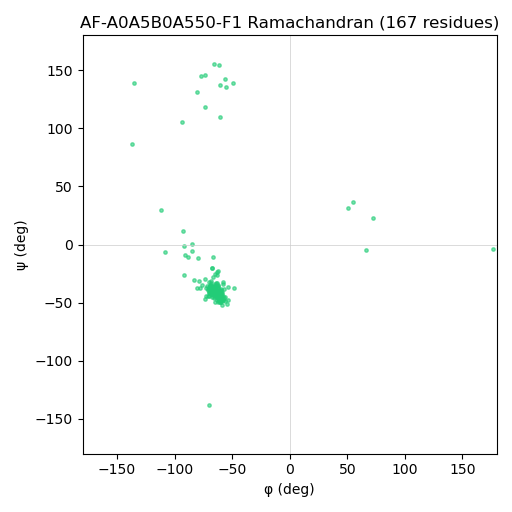 A 1 82 ? 11.318 -4.067 -1.958 1.00 83.19 82 GLY A O 1
ATOM 600 N N . GLU A 1 83 ? 13.305 -3.033 -2.112 1.00 86.88 83 GLU A N 1
ATOM 601 C CA . GLU A 1 83 ? 13.440 -2.752 -0.675 1.00 86.88 83 GLU A CA 1
ATOM 602 C C . GLU A 1 83 ? 12.315 -1.853 -0.146 1.00 86.88 83 GLU A C 1
ATOM 604 O O . GLU A 1 83 ? 11.813 -2.073 0.957 1.00 86.88 83 GLU A O 1
ATOM 609 N N . ALA A 1 84 ? 11.896 -0.852 -0.926 1.00 87.44 84 ALA A N 1
ATOM 610 C CA . ALA A 1 84 ? 10.767 0.003 -0.575 1.00 87.44 84 ALA A CA 1
ATOM 611 C C . ALA A 1 84 ? 9.464 -0.802 -0.473 1.00 87.44 84 ALA A C 1
ATOM 613 O O . ALA A 1 84 ? 8.741 -0.662 0.506 1.00 87.44 84 ALA A O 1
ATOM 614 N N . LEU A 1 85 ? 9.194 -1.717 -1.406 1.00 88.12 85 LEU A N 1
ATOM 615 C CA . LEU A 1 85 ? 7.986 -2.544 -1.349 1.00 88.12 85 LEU A CA 1
ATOM 616 C C . LEU A 1 85 ? 7.941 -3.501 -0.157 1.00 88.12 85 LEU A C 1
ATOM 618 O O . LEU A 1 85 ? 6.876 -3.663 0.427 1.00 88.12 85 LEU A O 1
ATOM 622 N N . VAL A 1 86 ? 9.075 -4.061 0.267 1.00 89.31 86 VAL A N 1
ATOM 623 C CA . VAL A 1 86 ? 9.136 -4.865 1.503 1.00 89.31 86 VAL A CA 1
ATOM 624 C C . VAL A 1 86 ? 8.767 -4.020 2.732 1.00 89.31 86 VAL A C 1
ATOM 626 O O . VAL A 1 86 ? 8.088 -4.494 3.649 1.00 89.31 86 VAL A O 1
ATOM 629 N N . LYS A 1 87 ? 9.170 -2.741 2.757 1.00 90.50 87 LYS A N 1
ATOM 630 C CA . LYS A 1 87 ? 8.770 -1.805 3.821 1.00 90.50 87 LYS A CA 1
ATOM 631 C C . LYS A 1 87 ? 7.271 -1.515 3.777 1.00 90.50 87 LYS A C 1
ATOM 633 O O . LYS A 1 87 ? 6.647 -1.501 4.836 1.00 90.50 87 LYS A O 1
ATOM 638 N N . VAL A 1 88 ? 6.695 -1.346 2.583 1.00 93.81 88 VAL A N 1
ATOM 639 C CA . VAL A 1 88 ? 5.244 -1.170 2.391 1.00 93.81 88 VAL A CA 1
ATOM 640 C C . VAL A 1 88 ? 4.490 -2.392 2.906 1.00 93.81 88 VAL A C 1
ATOM 642 O O . VAL A 1 88 ? 3.566 -2.237 3.697 1.00 93.81 88 VAL A O 1
ATOM 645 N N . GLU A 1 89 ? 4.898 -3.598 2.513 1.00 93.00 89 GLU A N 1
ATOM 646 C CA . GLU A 1 89 ? 4.282 -4.853 2.957 1.00 93.00 89 GLU A CA 1
ATOM 647 C C . GLU A 1 89 ? 4.286 -4.961 4.485 1.00 93.00 89 GLU A C 1
ATOM 649 O O . GLU A 1 89 ? 3.242 -5.158 5.109 1.00 93.00 89 GLU A O 1
ATOM 654 N N . THR A 1 90 ? 5.439 -4.698 5.103 1.00 92.88 90 THR A N 1
ATOM 655 C CA . THR A 1 90 ? 5.576 -4.689 6.564 1.00 92.88 90 THR A CA 1
ATOM 656 C C . THR A 1 90 ? 4.671 -3.637 7.213 1.00 92.88 90 THR A C 1
ATOM 658 O O . THR A 1 90 ? 4.022 -3.918 8.218 1.00 92.88 90 THR A O 1
ATOM 661 N N . ALA A 1 91 ? 4.597 -2.427 6.653 1.00 93.62 91 ALA A N 1
ATOM 662 C CA . ALA A 1 91 ? 3.761 -1.352 7.178 1.00 93.62 91 ALA A CA 1
ATOM 663 C C . ALA A 1 91 ? 2.264 -1.694 7.089 1.00 93.62 91 ALA A C 1
ATOM 665 O O . ALA A 1 91 ? 1.545 -1.521 8.074 1.00 93.62 91 ALA A O 1
ATOM 666 N N . VAL A 1 92 ? 1.807 -2.258 5.968 1.00 93.62 92 VAL A N 1
ATOM 667 C CA . VAL A 1 92 ? 0.409 -2.673 5.758 1.00 93.62 92 VAL A CA 1
ATOM 668 C C . VAL A 1 92 ? -0.033 -3.712 6.794 1.00 93.62 92 VAL A C 1
ATOM 670 O O . VAL A 1 92 ? -1.139 -3.620 7.327 1.00 93.62 92 VAL A O 1
ATOM 673 N N . LEU A 1 93 ? 0.844 -4.650 7.167 1.00 91.88 93 LEU A N 1
ATOM 674 C CA . LEU A 1 93 ? 0.557 -5.643 8.211 1.00 91.88 93 LEU A CA 1
ATOM 675 C C . LEU A 1 93 ? 0.301 -5.024 9.596 1.00 91.88 93 LEU A C 1
ATOM 677 O O . LEU A 1 93 ? -0.362 -5.640 10.434 1.00 91.88 93 LEU A O 1
ATOM 681 N N . THR A 1 94 ? 0.795 -3.810 9.848 1.00 91.56 94 THR A N 1
ATOM 682 C CA . THR A 1 94 ? 0.612 -3.118 11.136 1.00 91.56 94 THR A CA 1
ATOM 683 C C . THR A 1 94 ? -0.662 -2.284 11.226 1.00 91.56 94 THR A C 1
ATOM 685 O O . THR A 1 94 ? -1.030 -1.866 12.324 1.00 91.56 94 THR A O 1
ATOM 688 N N . ILE A 1 95 ? -1.360 -2.069 10.109 1.00 91.94 95 ILE A N 1
ATOM 689 C CA . ILE A 1 95 ? -2.583 -1.265 10.066 1.00 91.94 95 ILE A CA 1
ATOM 690 C C . ILE A 1 95 ? -3.728 -2.069 10.712 1.00 91.94 95 ILE A C 1
ATOM 692 O 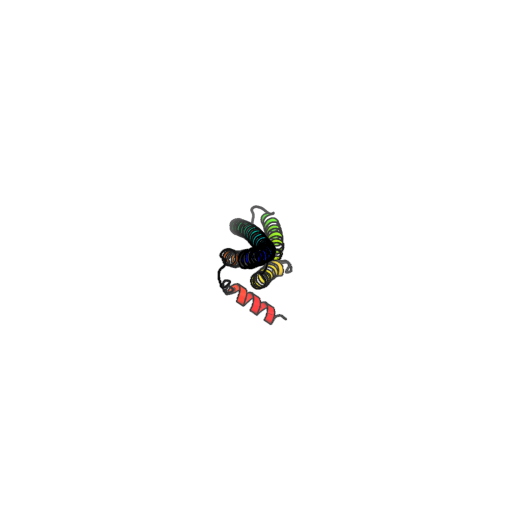O . ILE A 1 95 ? -4.037 -3.150 10.207 1.00 91.94 95 ILE A O 1
ATOM 696 N N . PRO A 1 96 ? -4.363 -1.619 11.806 1.00 87.88 96 PRO A N 1
ATOM 697 C CA . PRO A 1 96 ? -5.467 -2.344 12.438 1.00 87.88 96 PRO A CA 1
ATOM 698 C C . PRO A 1 96 ? -6.705 -2.411 11.528 1.00 87.88 96 PRO A C 1
ATOM 700 O O . PRO A 1 96 ? -6.864 -1.584 10.636 1.00 87.88 96 PRO A O 1
ATOM 703 N N . ASP A 1 97 ? -7.551 -3.425 11.740 1.00 88.06 97 ASP A N 1
ATOM 704 C CA . ASP A 1 97 ? -8.877 -3.573 11.108 1.00 88.06 97 ASP A CA 1
ATOM 705 C C . ASP A 1 97 ? -8.896 -3.424 9.571 1.00 88.06 97 ASP A C 1
ATOM 707 O O . ASP A 1 97 ? -9.865 -2.979 8.966 1.00 88.06 97 ASP A O 1
ATOM 711 N N . SER A 1 98 ? -7.802 -3.825 8.918 1.00 91.81 98 SER A N 1
ATOM 712 C CA . SER A 1 98 ? -7.551 -3.610 7.488 1.00 91.81 98 SER A CA 1
ATOM 713 C C . SER A 1 98 ? -7.563 -4.907 6.671 1.00 91.81 98 SER A C 1
ATOM 715 O O . SER A 1 98 ? -6.864 -5.016 5.670 1.00 91.81 98 SER A O 1
ATOM 717 N N . GLU A 1 99 ? -8.330 -5.921 7.080 1.00 94.06 99 GLU A N 1
ATOM 718 C CA . GLU A 1 99 ? -8.292 -7.264 6.473 1.00 94.06 99 GLU A CA 1
ATOM 719 C C . GLU A 1 99 ? -8.501 -7.242 4.950 1.00 94.06 99 GLU A C 1
ATOM 721 O O . GLU A 1 99 ? -7.696 -7.800 4.204 1.00 94.06 99 GLU A O 1
ATOM 726 N N . VAL A 1 100 ? -9.517 -6.515 4.474 1.00 93.19 100 VAL A N 1
ATOM 727 C CA . VAL A 1 100 ? -9.803 -6.388 3.036 1.00 93.19 100 VAL A CA 1
ATOM 728 C C . VAL A 1 100 ? -8.648 -5.703 2.297 1.00 93.19 100 VAL A C 1
ATOM 730 O O . VAL A 1 100 ? -8.241 -6.160 1.226 1.00 93.19 100 VAL A O 1
ATOM 733 N N . LEU A 1 101 ? -8.079 -4.640 2.878 1.00 94.50 101 LEU A N 1
ATOM 734 C CA . LEU A 1 101 ? -6.906 -3.960 2.325 1.00 94.50 101 LEU A CA 1
ATOM 735 C C . LEU A 1 101 ? -5.709 -4.913 2.261 1.00 94.50 101 LEU A C 1
ATOM 737 O O . LEU A 1 101 ? -5.061 -4.995 1.223 1.00 94.50 101 LEU A O 1
ATOM 741 N N . ARG A 1 102 ? -5.428 -5.656 3.337 1.00 94.38 102 ARG A N 1
ATOM 742 C CA . ARG A 1 102 ? -4.301 -6.596 3.413 1.00 94.38 102 ARG A CA 1
ATOM 743 C C . ARG A 1 102 ? -4.397 -7.669 2.341 1.00 94.38 102 ARG A C 1
ATOM 745 O O . ARG A 1 102 ? -3.419 -7.877 1.639 1.00 94.38 102 ARG A O 1
ATOM 752 N N . VAL A 1 103 ? -5.565 -8.289 2.163 1.00 93.88 103 VAL A N 1
ATOM 753 C CA . VAL A 1 103 ? -5.783 -9.303 1.115 1.00 93.88 103 VAL A CA 1
ATOM 754 C C . VAL A 1 103 ? -5.526 -8.722 -0.278 1.00 93.88 103 VAL A C 1
ATOM 756 O O . VAL A 1 103 ? -4.863 -9.344 -1.106 1.00 93.88 103 VAL A O 1
ATOM 759 N N . ARG A 1 104 ? -6.017 -7.505 -0.544 1.00 94.69 104 ARG A N 1
ATOM 760 C CA . ARG A 1 104 ? -5.817 -6.832 -1.836 1.00 94.69 104 ARG A CA 1
ATOM 761 C C . ARG A 1 104 ? -4.355 -6.432 -2.067 1.00 94.69 104 ARG A C 1
ATOM 763 O O . ARG A 1 104 ? -3.862 -6.565 -3.183 1.00 94.69 104 ARG A O 1
ATOM 770 N N . MET A 1 105 ? -3.664 -5.961 -1.033 1.00 95.19 105 MET A N 1
ATOM 771 C CA . MET A 1 105 ? -2.244 -5.605 -1.100 1.00 95.19 105 MET A CA 1
ATOM 772 C C . MET A 1 105 ? -1.352 -6.841 -1.255 1.00 95.19 105 MET A C 1
ATOM 774 O O . MET A 1 105 ? -0.412 -6.807 -2.043 1.00 95.19 105 MET A O 1
ATOM 778 N N . ASP A 1 106 ? -1.672 -7.945 -0.579 1.00 93.12 106 ASP A N 1
ATOM 779 C CA . ASP A 1 106 ? -0.952 -9.218 -0.697 1.00 93.12 106 ASP A CA 1
ATOM 780 C C . ASP A 1 106 ? -0.998 -9.764 -2.130 1.00 93.12 106 ASP A C 1
ATOM 782 O O . ASP A 1 106 ? 0.022 -10.163 -2.694 1.00 93.12 106 ASP A O 1
ATOM 786 N N . GLU A 1 107 ? -2.153 -9.671 -2.795 1.00 90.81 107 GLU A N 1
ATOM 787 C CA . GLU A 1 107 ? -2.263 -10.023 -4.212 1.00 90.81 107 GLU A CA 1
ATOM 788 C C . GLU A 1 107 ? -1.324 -9.180 -5.094 1.00 90.81 107 GLU A C 1
ATOM 790 O O . GLU A 1 107 ? -0.666 -9.712 -5.995 1.00 90.81 107 GLU A O 1
ATOM 795 N N . ILE A 1 108 ? -1.215 -7.879 -4.814 1.00 91.19 108 ILE A N 1
ATOM 796 C CA . ILE A 1 108 ? -0.311 -6.969 -5.526 1.00 91.19 108 ILE A CA 1
ATOM 797 C C . ILE A 1 108 ? 1.151 -7.344 -5.267 1.00 91.19 108 ILE A C 1
ATOM 799 O O . ILE A 1 108 ? 1.926 -7.420 -6.223 1.00 91.19 108 ILE A O 1
ATOM 803 N N . PHE A 1 109 ? 1.540 -7.614 -4.018 1.00 90.50 109 PHE A N 1
ATOM 804 C CA . PHE A 1 109 ? 2.909 -8.017 -3.675 1.00 90.50 109 PHE A CA 1
ATOM 805 C C . PHE A 1 109 ? 3.284 -9.350 -4.316 1.00 90.50 109 PHE A C 1
ATOM 807 O O . PHE A 1 109 ? 4.363 -9.488 -4.903 1.00 90.50 109 PHE A O 1
ATOM 814 N N . LEU A 1 110 ? 2.364 -10.310 -4.304 1.00 87.06 110 LEU A N 1
ATOM 815 C CA . LEU A 1 110 ? 2.543 -11.587 -4.972 1.00 87.06 110 LEU A CA 1
ATOM 816 C C . LEU A 1 110 ? 2.767 -11.397 -6.475 1.00 87.06 110 LEU A C 1
ATOM 818 O O . LEU A 1 110 ? 3.721 -11.951 -7.024 1.00 87.06 110 LEU A O 1
ATOM 822 N N . LEU A 1 111 ? 1.941 -10.591 -7.149 1.00 82.44 111 LEU A N 1
ATOM 823 C CA . LEU A 1 111 ? 2.090 -10.320 -8.583 1.00 82.44 111 LEU A CA 1
ATOM 824 C C . LEU A 1 111 ? 3.344 -9.506 -8.903 1.00 82.44 111 LEU A C 1
ATOM 826 O O . LEU A 1 111 ? 3.975 -9.728 -9.941 1.00 82.44 111 LEU A O 1
ATOM 830 N N . TYR A 1 112 ? 3.745 -8.604 -8.010 1.00 83.19 112 TYR A N 1
ATOM 831 C CA . TYR A 1 112 ? 5.003 -7.880 -8.124 1.00 83.19 112 TYR A CA 1
ATOM 832 C C . TYR A 1 112 ? 6.204 -8.840 -8.090 1.00 83.19 112 TYR A C 1
ATOM 834 O O . TYR A 1 112 ? 7.148 -8.670 -8.874 1.00 83.19 112 TYR A O 1
ATOM 842 N N . ASN A 1 113 ? 6.158 -9.862 -7.229 1.00 78.12 113 ASN A N 1
ATOM 843 C CA . ASN A 1 113 ? 7.235 -10.833 -7.019 1.00 78.12 113 ASN A CA 1
ATOM 844 C C . ASN A 1 113 ? 7.242 -11.990 -8.034 1.00 78.12 113 ASN A C 1
ATOM 846 O O . ASN A 1 113 ? 8.316 -12.475 -8.394 1.00 78.12 113 ASN A O 1
ATOM 850 N N . LEU A 1 114 ? 6.086 -12.400 -8.569 1.00 72.31 114 LEU A N 1
ATOM 851 C CA . LEU A 1 114 ? 5.951 -13.598 -9.415 1.00 72.31 114 LEU A CA 1
ATOM 852 C C . LEU A 1 114 ? 6.837 -13.579 -10.674 1.00 72.31 114 LEU A C 1
ATOM 854 O O . LEU A 1 114 ? 7.319 -14.615 -11.131 1.00 72.31 114 LEU A O 1
ATOM 858 N N . HIS A 1 115 ? 7.091 -12.396 -11.237 1.00 59.47 115 HIS A N 1
ATOM 859 C CA . HIS A 1 115 ? 7.935 -12.252 -12.425 1.00 59.47 115 HIS A CA 1
ATOM 860 C C . HIS A 1 115 ? 9.441 -12.167 -12.135 1.00 59.47 115 HIS A C 1
ATOM 862 O O . HIS A 1 115 ? 10.233 -12.193 -13.077 1.00 59.47 115 HIS A O 1
ATOM 868 N N . TRP A 1 116 ? 9.858 -12.119 -10.863 1.00 51.44 116 TRP A N 1
ATOM 869 C CA . TRP A 1 116 ? 11.272 -12.228 -10.482 1.00 51.44 116 TRP A CA 1
ATOM 870 C C . TRP A 1 116 ? 11.871 -13.593 -10.845 1.00 51.44 116 TRP A C 1
ATOM 872 O O . TRP A 1 116 ? 13.015 -13.662 -11.283 1.00 51.44 116 TRP A O 1
ATOM 882 N N . TRP A 1 117 ? 11.070 -14.658 -10.781 1.00 47.94 117 TRP A N 1
ATOM 883 C CA . TRP A 1 117 ? 11.534 -16.044 -10.901 1.00 47.94 117 TRP A CA 1
ATOM 884 C C . TRP A 1 117 ? 11.795 -16.560 -12.325 1.00 47.94 117 TRP A C 1
ATOM 886 O O . TRP A 1 117 ? 12.388 -17.621 -12.482 1.00 47.94 117 TRP A O 1
ATOM 896 N N . ARG A 1 118 ? 11.379 -15.853 -13.385 1.00 53.50 118 ARG A N 1
ATOM 897 C CA . ARG A 1 118 ? 11.433 -16.392 -14.764 1.00 53.50 118 ARG A CA 1
ATOM 898 C C . ARG A 1 118 ? 12.701 -16.070 -15.564 1.00 53.50 118 ARG A C 1
ATOM 900 O O . ARG A 1 118 ? 12.707 -16.303 -16.763 1.00 53.50 118 ARG A O 1
ATOM 907 N N . GLY A 1 119 ? 13.765 -15.554 -14.946 1.00 45.31 119 GLY A N 1
ATOM 908 C CA . GLY A 1 119 ? 15.111 -15.504 -15.552 1.00 45.31 119 GLY A CA 1
ATOM 909 C C . GLY A 1 119 ? 15.309 -14.610 -16.791 1.00 45.31 119 GLY A C 1
ATOM 910 O O . GLY A 1 119 ? 16.442 -14.444 -17.228 1.00 45.31 119 GLY A O 1
ATOM 911 N N . VAL A 1 120 ? 14.262 -13.989 -17.347 1.00 47.16 120 VAL A N 1
ATOM 912 C CA . VAL A 1 120 ? 14.377 -13.084 -18.503 1.00 47.16 120 VAL A CA 1
ATOM 913 C C . VAL A 1 120 ? 14.525 -11.643 -18.007 1.00 47.16 120 VAL A C 1
ATOM 915 O O . VAL A 1 120 ? 13.586 -11.035 -17.479 1.00 47.16 120 VAL A O 1
ATOM 918 N N . ALA A 1 121 ? 15.744 -11.123 -18.101 1.00 50.50 121 ALA A N 1
ATOM 919 C CA . ALA A 1 121 ? 16.109 -9.784 -17.661 1.00 50.50 121 ALA A CA 1
ATOM 920 C C . ALA A 1 121 ? 15.630 -8.701 -18.660 1.00 50.50 121 ALA A C 1
ATOM 922 O O . ALA A 1 121 ? 15.674 -8.904 -19.869 1.00 50.50 121 ALA A O 1
ATOM 923 N N . ARG A 1 122 ? 15.230 -7.533 -18.129 1.00 58.44 122 ARG A N 1
ATOM 924 C CA . ARG A 1 122 ? 15.212 -6.210 -18.804 1.00 58.44 122 ARG A CA 1
ATOM 925 C C . ARG A 1 122 ? 14.176 -5.894 -19.900 1.00 58.44 122 ARG A C 1
ATOM 927 O O . ARG A 1 122 ? 14.391 -4.967 -20.669 1.00 58.44 122 ARG A O 1
ATOM 934 N N . THR A 1 123 ? 13.020 -6.552 -19.977 1.00 66.00 123 THR A N 1
ATOM 935 C CA . THR A 1 123 ? 11.967 -6.068 -20.897 1.00 66.00 123 THR A CA 1
ATOM 936 C C . THR A 1 123 ? 11.179 -4.897 -20.295 1.00 66.00 123 THR A C 1
ATOM 938 O O . THR A 1 123 ? 10.677 -4.988 -19.175 1.00 66.00 123 THR A O 1
ATOM 941 N N . GLN A 1 124 ? 11.009 -3.810 -21.058 1.00 72.44 124 GLN A N 1
ATOM 942 C CA . GLN A 1 124 ? 10.190 -2.631 -20.713 1.00 72.44 124 GLN A CA 1
ATOM 943 C C . GLN A 1 124 ? 8.785 -3.018 -20.205 1.00 72.44 124 GLN A C 1
ATOM 945 O O . GLN A 1 124 ? 8.289 -2.461 -19.226 1.00 72.44 124 GLN A O 1
ATOM 950 N N . ALA A 1 125 ? 8.185 -4.059 -20.793 1.00 74.62 125 ALA A N 1
ATOM 951 C CA . ALA A 1 125 ? 6.895 -4.613 -20.379 1.00 74.62 125 ALA A CA 1
ATOM 952 C C . ALA A 1 125 ? 6.856 -5.075 -18.906 1.00 74.62 125 ALA A C 1
ATOM 954 O O . ALA A 1 125 ? 5.833 -4.930 -18.237 1.00 74.62 125 ALA A O 1
ATOM 955 N N . ARG A 1 126 ? 7.964 -5.600 -18.364 1.00 72.44 126 ARG A N 1
ATOM 956 C CA . ARG A 1 126 ? 8.045 -6.038 -16.960 1.00 72.44 126 ARG A CA 1
ATOM 957 C C . ARG A 1 126 ? 8.043 -4.857 -15.994 1.00 72.44 126 ARG A C 1
ATOM 959 O O . ARG A 1 126 ? 7.442 -4.943 -14.925 1.00 72.44 126 ARG A O 1
ATOM 966 N N . TYR A 1 127 ? 8.715 -3.770 -16.356 1.00 78.44 127 TYR A N 1
ATOM 967 C CA . TYR A 1 127 ? 8.747 -2.555 -15.542 1.00 78.44 127 TYR A CA 1
ATOM 968 C C . TYR A 1 127 ? 7.412 -1.824 -15.588 1.00 78.44 127 TYR A C 1
ATOM 970 O O . TYR A 1 127 ? 6.936 -1.377 -14.548 1.00 78.44 127 TYR A O 1
ATOM 978 N N . GLN A 1 128 ? 6.760 -1.813 -16.752 1.00 84.62 128 GLN A N 1
ATOM 979 C CA . GLN A 1 128 ? 5.402 -1.304 -16.885 1.00 84.62 128 GLN A CA 1
ATOM 980 C C . GLN A 1 128 ? 4.429 -2.055 -15.964 1.00 84.62 128 GLN A C 1
ATOM 982 O O . GLN A 1 128 ? 3.723 -1.427 -15.183 1.00 84.62 128 GLN A O 1
ATOM 987 N N . TRP A 1 129 ? 4.475 -3.392 -15.952 1.00 84.56 129 TRP A N 1
ATOM 988 C CA . TRP A 1 129 ? 3.649 -4.202 -15.046 1.00 84.56 129 TRP A CA 1
ATOM 989 C C . TRP A 1 129 ? 3.853 -3.836 -13.573 1.00 84.56 129 TRP A C 1
ATOM 991 O O . TRP A 1 129 ? 2.903 -3.700 -12.808 1.00 84.56 129 TRP A O 1
ATOM 1001 N N . LYS A 1 130 ? 5.110 -3.682 -13.150 1.00 87.12 130 LYS A N 1
ATOM 1002 C CA . LYS A 1 130 ? 5.442 -3.311 -11.771 1.00 87.12 130 LYS A CA 1
ATOM 1003 C C . LYS A 1 130 ? 4.954 -1.917 -11.418 1.00 87.12 130 LYS A C 1
ATOM 1005 O O . LYS A 1 130 ? 4.451 -1.713 -10.319 1.00 87.12 130 LYS A O 1
ATOM 1010 N N . LEU A 1 131 ? 5.087 -0.983 -12.351 1.00 90.31 131 LEU A N 1
ATOM 1011 C CA . LEU A 1 131 ? 4.552 0.358 -12.202 1.00 90.31 131 LEU A CA 1
ATOM 1012 C C . LEU A 1 131 ? 3.027 0.315 -12.030 1.00 90.31 131 LEU A C 1
ATOM 1014 O O . LEU A 1 131 ? 2.497 1.019 -11.174 1.00 90.31 131 LEU A O 1
ATOM 1018 N N . ASP A 1 132 ? 2.331 -0.527 -12.789 1.00 91.06 132 ASP A N 1
ATOM 1019 C CA . ASP A 1 132 ? 0.877 -0.670 -12.691 1.00 91.06 132 ASP A CA 1
ATOM 1020 C C . ASP A 1 132 ? 0.445 -1.355 -11.382 1.00 91.06 132 ASP A C 1
ATOM 1022 O O . ASP A 1 132 ? -0.498 -0.893 -10.740 1.00 91.06 132 ASP A O 1
ATOM 1026 N N . ALA A 1 133 ? 1.207 -2.340 -10.896 1.00 91.81 133 ALA A N 1
ATOM 1027 C CA . ALA A 1 133 ? 1.030 -2.931 -9.566 1.00 91.81 133 ALA A CA 1
ATOM 1028 C C . ALA A 1 133 ? 1.197 -1.896 -8.436 1.00 91.81 133 ALA A C 1
ATOM 1030 O O . ALA A 1 133 ? 0.368 -1.814 -7.532 1.00 91.81 133 ALA A O 1
ATOM 1031 N N . VAL A 1 134 ? 2.236 -1.059 -8.506 1.00 93.94 134 VAL A N 1
ATOM 1032 C CA . VAL A 1 134 ? 2.468 0.008 -7.520 1.00 93.94 134 VAL A CA 1
ATOM 1033 C C . VAL A 1 134 ? 1.350 1.053 -7.561 1.00 93.94 134 VAL A C 1
ATOM 1035 O O . VAL A 1 134 ? 0.886 1.481 -6.506 1.00 93.94 134 VAL A O 1
ATOM 1038 N N . LYS A 1 135 ? 0.874 1.450 -8.749 1.00 95.19 135 LYS A N 1
ATOM 1039 C CA . LYS A 1 135 ? -0.266 2.376 -8.883 1.00 95.19 135 LYS A CA 1
ATOM 1040 C C . LYS A 1 135 ? -1.538 1.816 -8.250 1.00 95.19 135 LYS A C 1
ATOM 1042 O O . LYS A 1 135 ? -2.236 2.557 -7.566 1.00 95.19 135 LYS A O 1
ATOM 1047 N N . GLU A 1 136 ? -1.819 0.530 -8.448 1.00 95.25 136 GLU A N 1
ATOM 1048 C CA . GLU A 1 136 ? -2.958 -0.131 -7.806 1.00 95.25 136 GLU A CA 1
ATOM 1049 C C . GLU A 1 136 ? -2.837 -0.059 -6.276 1.00 95.25 136 GLU A C 1
ATOM 1051 O O . GLU A 1 136 ? -3.785 0.335 -5.598 1.00 95.25 136 GLU A O 1
ATOM 1056 N N . GLY A 1 137 ? -1.647 -0.345 -5.734 1.00 96.06 137 GLY A N 1
ATOM 1057 C CA . GLY A 1 137 ? -1.386 -0.239 -4.296 1.00 96.06 137 GLY A CA 1
ATOM 1058 C C . GLY A 1 137 ? -1.580 1.184 -3.762 1.00 96.06 137 GLY A C 1
ATOM 1059 O O . GLY A 1 137 ? -2.170 1.367 -2.700 1.00 96.06 137 GLY A O 1
ATOM 1060 N N . ILE A 1 138 ? -1.149 2.198 -4.524 1.00 97.44 138 ILE A N 1
ATOM 1061 C CA . ILE A 1 138 ? -1.371 3.616 -4.199 1.00 97.44 138 ILE A CA 1
ATOM 1062 C C . ILE A 1 138 ? -2.868 3.920 -4.130 1.00 97.44 138 ILE A C 1
ATOM 1064 O O . ILE A 1 138 ? -3.305 4.549 -3.172 1.00 97.44 138 ILE A O 1
ATOM 1068 N N . HIS A 1 139 ? -3.659 3.476 -5.111 1.00 97.00 139 HIS A N 1
ATOM 1069 C CA . HIS A 1 139 ? -5.104 3.717 -5.119 1.00 97.00 139 HIS A CA 1
ATOM 1070 C C . HIS A 1 139 ? -5.803 3.065 -3.922 1.00 97.00 139 HIS A C 1
ATOM 1072 O O . HIS A 1 139 ? -6.655 3.697 -3.302 1.00 97.00 139 HIS A O 1
ATOM 1078 N N . LEU A 1 140 ? -5.422 1.835 -3.568 1.00 96.62 140 LEU A N 1
ATOM 1079 C CA . LEU A 1 140 ? -5.984 1.132 -2.415 1.00 96.62 140 LEU A CA 1
ATOM 1080 C C . LEU A 1 140 ? -5.643 1.819 -1.091 1.00 96.62 140 LEU A C 1
ATOM 1082 O O . LEU A 1 140 ? -6.540 2.070 -0.291 1.00 96.62 140 LEU A O 1
ATOM 1086 N N . LEU A 1 141 ? -4.367 2.147 -0.865 1.00 95.81 141 LEU A N 1
ATOM 1087 C CA . LEU A 1 141 ? -3.941 2.812 0.369 1.00 95.81 141 LEU A CA 1
ATOM 1088 C C . LEU A 1 141 ? -4.495 4.232 0.480 1.00 95.81 141 LEU A C 1
ATOM 1090 O O . LEU A 1 141 ? -4.902 4.634 1.564 1.00 95.81 141 LEU A O 1
ATOM 1094 N N . ALA A 1 142 ? -4.559 4.979 -0.624 1.00 96.88 142 ALA A N 1
ATOM 1095 C CA . ALA A 1 142 ? -5.158 6.310 -0.628 1.00 96.88 142 ALA A CA 1
ATOM 1096 C C . ALA A 1 142 ? -6.664 6.264 -0.333 1.00 96.88 142 ALA A C 1
ATOM 1098 O O . ALA A 1 142 ? -7.160 7.117 0.396 1.00 96.88 142 ALA A O 1
ATOM 1099 N N . ALA A 1 143 ? -7.392 5.278 -0.866 1.00 95.88 143 ALA A N 1
ATOM 1100 C CA . ALA A 1 143 ? -8.806 5.093 -0.544 1.00 95.88 143 ALA A CA 1
ATOM 1101 C C . ALA A 1 143 ? -9.007 4.721 0.930 1.00 95.88 143 ALA A C 1
ATOM 1103 O O . ALA A 1 143 ? -9.820 5.333 1.615 1.00 95.88 143 ALA A O 1
ATOM 1104 N N . TYR A 1 144 ? -8.195 3.789 1.438 1.00 94.81 144 TYR A N 1
ATOM 1105 C CA . TYR A 1 144 ? -8.210 3.410 2.849 1.00 94.81 144 TYR A CA 1
ATOM 1106 C C . TYR A 1 144 ? -7.944 4.606 3.777 1.00 94.81 144 TYR A C 1
ATOM 1108 O O . TYR A 1 144 ? -8.693 4.826 4.717 1.00 94.81 144 TYR A O 1
ATOM 1116 N N . LEU A 1 145 ? -6.920 5.418 3.495 1.00 94.12 145 LEU A N 1
ATOM 1117 C CA . LEU A 1 145 ? -6.566 6.583 4.320 1.00 94.12 145 LEU A CA 1
ATOM 1118 C C . LEU A 1 145 ? -7.604 7.711 4.291 1.00 94.12 145 LEU A C 1
ATOM 1120 O O . LEU A 1 145 ? -7.604 8.557 5.182 1.00 94.12 145 LEU A O 1
ATOM 1124 N N . ARG A 1 146 ? -8.464 7.748 3.268 1.00 94.81 146 ARG A N 1
ATOM 1125 C CA . ARG A 1 146 ? -9.602 8.675 3.194 1.00 94.81 146 ARG A CA 1
ATOM 1126 C C . ARG A 1 146 ? -10.840 8.159 3.924 1.00 94.81 146 ARG A C 1
ATOM 1128 O O . ARG A 1 146 ? -11.854 8.851 3.909 1.00 94.81 146 ARG A O 1
ATOM 1135 N N . ASP A 1 147 ? -10.754 6.979 4.541 1.00 93.69 147 ASP A N 1
ATOM 1136 C CA . ASP A 1 147 ? -11.887 6.278 5.139 1.00 93.69 147 ASP A CA 1
ATOM 1137 C C . ASP A 1 147 ? -13.029 6.074 4.113 1.00 93.69 147 ASP A C 1
ATOM 1139 O O . ASP A 1 147 ? -14.213 6.173 4.444 1.00 93.69 147 ASP A O 1
ATOM 1143 N N . ASP A 1 148 ? -12.678 5.806 2.842 1.00 93.94 148 ASP A N 1
ATOM 1144 C CA . ASP A 1 148 ? -13.666 5.523 1.795 1.00 93.94 148 ASP A CA 1
ATOM 1145 C C . ASP A 1 148 ? -14.482 4.267 2.180 1.00 93.94 148 ASP A C 1
ATOM 1147 O O . ASP A 1 148 ? -13.903 3.265 2.616 1.00 93.94 148 ASP A O 1
ATOM 1151 N N . PRO A 1 149 ? -15.817 4.265 1.988 1.00 90.38 149 PRO A N 1
ATOM 1152 C CA . PRO A 1 149 ? -16.672 3.152 2.414 1.00 90.38 149 PRO A CA 1
ATOM 1153 C C . PRO A 1 149 ? -16.372 1.849 1.663 1.00 90.38 149 PRO A C 1
ATOM 1155 O O . PRO A 1 149 ? -16.634 0.760 2.171 1.00 90.38 149 PRO A O 1
ATOM 1158 N N . GLU A 1 150 ? -15.824 1.959 0.453 1.00 93.38 150 GLU A N 1
ATOM 1159 C CA . GLU A 1 150 ? -15.456 0.835 -0.393 1.00 93.38 150 GLU A CA 1
ATOM 1160 C C . GLU A 1 150 ? -14.074 1.067 -1.003 1.00 93.38 150 GLU A C 1
ATOM 1162 O O . GLU A 1 150 ? -13.747 2.162 -1.467 1.00 93.38 150 GLU A O 1
ATOM 1167 N N . LEU A 1 151 ? -13.262 0.008 -1.045 1.00 94.25 151 LEU A N 1
ATOM 1168 C CA . LEU A 1 151 ? -11.991 0.052 -1.758 1.00 94.25 151 LEU A CA 1
ATOM 1169 C C . LEU A 1 151 ? -12.227 0.011 -3.276 1.00 94.25 151 LEU A C 1
ATOM 1171 O O . LEU A 1 151 ? -13.112 -0.717 -3.735 1.00 94.25 151 LEU A O 1
ATOM 1175 N N . PRO A 1 152 ? -11.388 0.698 -4.074 1.00 94.50 152 PRO A N 1
ATOM 1176 C CA . PRO A 1 152 ? -11.480 0.682 -5.525 1.00 94.50 152 PRO A CA 1
ATOM 1177 C C . PRO A 1 152 ? -11.581 -0.731 -6.110 1.00 94.50 152 PRO A C 1
ATOM 1179 O O . PRO A 1 152 ? -10.887 -1.675 -5.693 1.00 94.50 152 PRO A O 1
ATOM 1182 N N . ALA A 1 153 ? -12.437 -0.873 -7.121 1.00 94.62 153 ALA A N 1
ATOM 1183 C CA . ALA A 1 153 ? -12.522 -2.099 -7.899 1.00 94.62 153 ALA A CA 1
ATOM 1184 C C . ALA A 1 153 ? -11.142 -2.440 -8.498 1.00 94.62 153 ALA A C 1
ATOM 1186 O O . ALA A 1 153 ? -10.416 -1.524 -8.892 1.00 94.62 153 ALA A O 1
ATOM 1187 N N . PRO A 1 154 ? -10.765 -3.732 -8.564 1.00 92.12 154 PRO A N 1
ATOM 1188 C CA . PRO A 1 154 ? -9.521 -4.137 -9.202 1.00 92.12 154 PRO A CA 1
ATOM 1189 C C . PRO A 1 154 ? -9.460 -3.623 -10.638 1.00 92.12 154 PRO A C 1
ATOM 1191 O O . PRO A 1 154 ? -10.427 -3.754 -11.393 1.00 92.12 154 PRO A O 1
ATOM 1194 N N . SER A 1 155 ? -8.314 -3.087 -11.038 1.00 90.44 155 SER A N 1
ATOM 1195 C CA . SER A 1 155 ? -8.080 -2.740 -12.439 1.00 90.44 155 SER A CA 1
ATOM 1196 C C . SER A 1 155 ? -8.138 -3.970 -13.357 1.00 90.44 155 SER A C 1
ATOM 1198 O O . SER A 1 155 ? -7.881 -5.107 -12.953 1.00 90.44 155 SER A O 1
ATOM 1200 N N . SER A 1 156 ? -8.470 -3.752 -14.632 1.00 89.25 156 SER A N 1
ATOM 1201 C CA . SER A 1 156 ? -8.657 -4.832 -15.614 1.00 89.25 156 SER A CA 1
ATOM 1202 C C . SER A 1 156 ? -7.425 -5.725 -15.772 1.00 89.25 156 SER A C 1
ATOM 1204 O O . SER A 1 156 ? -7.560 -6.943 -15.868 1.00 89.25 156 SER A O 1
ATOM 1206 N N . TRP A 1 157 ? -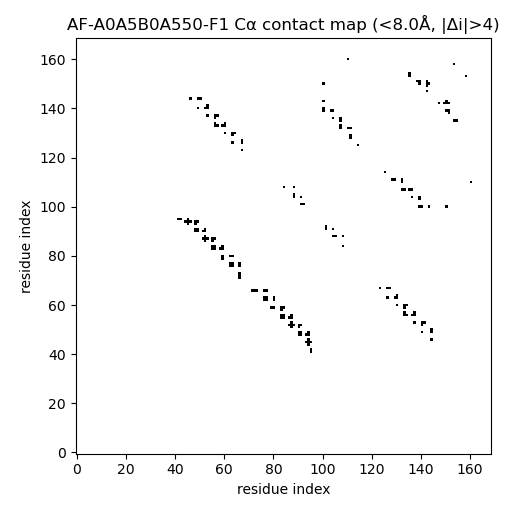6.220 -5.149 -15.727 1.00 84.88 157 TRP A N 1
ATOM 1207 C CA . TRP A 1 157 ? -4.979 -5.919 -15.814 1.00 84.88 157 TRP A CA 1
ATOM 1208 C C . TRP A 1 157 ? -4.806 -6.867 -14.621 1.00 84.88 157 TRP A C 1
ATOM 1210 O O . TRP A 1 157 ? -4.320 -7.981 -14.803 1.00 84.88 157 TRP A O 1
ATOM 1220 N N . LEU A 1 158 ? -5.229 -6.457 -13.419 1.00 86.44 158 LEU A N 1
ATOM 1221 C CA . LEU A 1 158 ? -5.162 -7.271 -12.208 1.00 86.44 158 LEU A CA 1
ATOM 1222 C C . LEU A 1 158 ? -6.154 -8.439 -12.292 1.00 86.44 158 LEU A C 1
ATOM 1224 O O . LEU A 1 158 ? -5.805 -9.583 -11.994 1.00 86.44 158 LEU A O 1
ATOM 1228 N N . VAL A 1 159 ? -7.363 -8.173 -12.792 1.00 89.75 159 VAL A N 1
ATOM 1229 C CA . VAL A 1 159 ? -8.368 -9.210 -13.082 1.00 89.75 159 VAL A CA 1
ATOM 1230 C C . VAL A 1 159 ? -7.837 -10.217 -14.107 1.00 89.75 159 VAL A C 1
ATOM 1232 O O . VAL A 1 159 ? -7.916 -11.429 -13.892 1.00 89.75 159 VAL A O 1
ATOM 1235 N N . ASP A 1 160 ? -7.238 -9.736 -15.197 1.00 86.19 160 ASP A N 1
ATOM 1236 C CA . ASP A 1 160 ? -6.632 -10.588 -16.221 1.00 86.19 160 ASP A CA 1
ATOM 1237 C C . ASP A 1 160 ? -5.446 -11.396 -15.675 1.00 86.19 160 ASP A C 1
ATOM 1239 O O . ASP A 1 160 ? -5.289 -12.573 -16.014 1.00 86.19 160 ASP A O 1
ATOM 1243 N N . ALA A 1 161 ? -4.612 -10.792 -14.823 1.00 83.31 161 ALA A N 1
ATOM 1244 C CA . ALA A 1 161 ? -3.492 -11.457 -14.164 1.00 83.31 161 ALA A CA 1
ATOM 1245 C C . ALA A 1 161 ? -3.972 -12.622 -13.292 1.00 83.31 161 ALA A C 1
ATOM 1247 O O . ALA A 1 161 ? -3.412 -13.720 -13.359 1.00 83.31 161 ALA A O 1
ATOM 1248 N N . ARG A 1 162 ? -5.045 -12.396 -12.524 1.00 84.88 162 ARG A N 1
ATOM 1249 C CA . ARG A 1 162 ? -5.695 -13.417 -11.701 1.00 84.88 162 ARG A CA 1
ATOM 1250 C C . ARG A 1 162 ? -6.228 -14.557 -12.562 1.00 84.88 162 ARG A C 1
ATOM 1252 O O . ARG A 1 162 ? -5.910 -15.711 -12.286 1.00 84.88 162 ARG A O 1
ATOM 1259 N N . ARG A 1 163 ? -6.956 -14.244 -13.642 1.00 86.31 163 ARG A N 1
ATOM 1260 C CA . ARG A 1 163 ? -7.489 -15.252 -14.576 1.00 86.31 163 ARG A CA 1
ATOM 1261 C C . ARG A 1 163 ? -6.380 -16.160 -15.115 1.00 86.31 163 ARG A C 1
ATOM 1263 O O . ARG A 1 163 ? -6.462 -17.377 -14.982 1.00 86.31 163 ARG A O 1
ATOM 1270 N N . ARG A 1 164 ? -5.294 -15.571 -15.630 1.00 83.19 164 ARG A N 1
ATOM 1271 C CA . ARG A 1 164 ? -4.148 -16.323 -16.181 1.00 83.19 164 ARG A CA 1
ATOM 1272 C C . ARG A 1 164 ? -3.427 -17.190 -15.148 1.00 83.19 164 ARG A C 1
ATOM 1274 O O . ARG A 1 164 ? -2.741 -18.136 -15.532 1.00 83.19 164 ARG A O 1
ATOM 1281 N N . ARG A 1 165 ? -3.494 -16.835 -13.861 1.00 80.06 165 ARG A N 1
ATOM 1282 C CA . ARG A 1 165 ? -2.908 -17.631 -12.776 1.00 80.06 165 ARG A CA 1
ATOM 1283 C C . ARG A 1 165 ? -3.741 -18.883 -12.519 1.00 80.06 165 ARG A C 1
ATOM 1285 O O . ARG A 1 165 ? -3.161 -19.958 -12.443 1.00 80.06 165 ARG A O 1
ATOM 1292 N N . THR A 1 166 ? -5.062 -18.739 -12.435 1.00 81.88 166 THR A N 1
ATOM 1293 C CA . THR A 1 166 ? -5.991 -19.853 -12.195 1.00 81.88 166 THR A CA 1
ATOM 1294 C C . THR A 1 166 ? -6.015 -20.851 -13.352 1.00 81.88 166 THR A C 1
ATOM 1296 O O . THR A 1 166 ? -6.091 -22.046 -13.122 1.00 81.88 166 THR A O 1
ATOM 1299 N N . GLU A 1 167 ? -5.880 -20.392 -14.599 1.00 82.25 167 GLU A N 1
ATOM 1300 C CA . GLU A 1 167 ? -5.822 -21.273 -15.782 1.00 82.25 167 GLU A CA 1
ATOM 1301 C C . GLU A 1 167 ? -4.561 -22.162 -15.845 1.00 82.25 167 GLU A C 1
ATOM 1303 O O . GLU A 1 167 ? -4.468 -23.039 -16.701 1.00 82.25 167 GLU A O 1
ATOM 1308 N N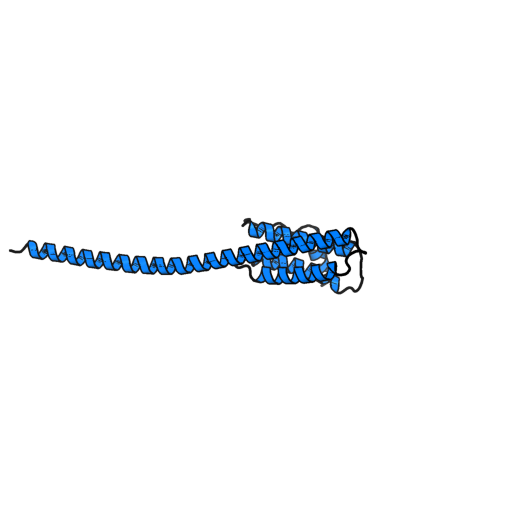 . ARG A 1 168 ? -3.556 -21.917 -14.992 1.00 68.88 168 ARG A N 1
ATOM 1309 C CA . ARG A 1 168 ? -2.266 -22.633 -14.996 1.00 68.88 168 ARG A CA 1
ATOM 1310 C C . ARG A 1 168 ? -2.070 -23.588 -13.818 1.00 68.88 168 ARG A C 1
ATOM 1312 O O . ARG A 1 168 ? -1.035 -24.253 -13.779 1.00 68.88 168 ARG A O 1
ATOM 1319 N N . THR A 1 169 ? -2.991 -23.592 -12.862 1.00 61.31 169 THR A N 1
ATOM 1320 C CA . THR A 1 169 ? -3.028 -24.509 -11.712 1.00 61.31 169 THR A CA 1
ATOM 1321 C C . THR A 1 169 ? -4.008 -25.627 -11.983 1.00 61.31 169 THR A C 1
ATOM 1323 O O . THR A 1 169 ? -3.635 -26.789 -11.729 1.00 61.31 169 THR A O 1
#

Secondary structure (DSSP, 8-state):
--HHHHHHHHHHHHHHHHHHHHHHHHHHHHHHHHHHHHHHHHHHHHHHHHHHHHHHHHHHHHHHHHHHH-TTS-TTHHHHHHHHHHHHHHHHHHSTT-HHHHHHHHHHHHHHHHGGGG-----HHHHHHHHHHHHHHHHHHHHHHTT-SSPPPPPHHHHHHHHHHHTT-

Sequence (169 aa):
MNDVVAAGLFGVAGAVLGAGLTVVGGVVQYRGQGKMAKAERQDTRGKTAGEKALNDLITTRDKLKEYLADPDGEPDAWRQAGEALVKVETAVLTIPDSEVLRVRMDEIFLLYNLHWWRGVARTQARYQWKLDAVKEGIHLLAAYLRDDPELPAPSSWLVDARRRRTERT

Foldseek 3Di:
DPPVVVVVVVVVVVVVVVVVVVVVVVVVVVVVVVVVVVVVVLQVLLLVLLVLLLVLLVLLLVLLVVCLVPVVPDPCSVVSSVVSLVSSLVSNVSRPPCVVLNVQLVLLVCQLCVVVPPPDPDDSVNSVSNSVSSVLNNQQSVCVSVVPPDGDDDDPVSVVVVVVVVVVD

Organism: NCBI:txid1828112

Radius of gyration: 28.59 Å; Cα contacts (8 Å, |Δi|>4): 105; chains: 1; bounding box: 62×42×91 Å